Protein AF-A0A137R0Y5-F1 (afdb_monomer_lite)

Foldseek 3Di:
DDPVVVVVVVVVLVVLVVVLVVVVVVQDDQDADDDDDLVNLVSLVSLLVSLVSLLVSLVVPLLPDVVSLQSNLVSLLVNLVSNNDPLVVNPDHDCVNLVSLVSSLVSLVVVLVSVVPDPDDPPDDDPVSSVVSNVSSVVSNVVVVVVPPVVPD

Secondary structure (DSSP, 8-state):
--HHHHHHHHHHHHHHHHHHHHHHHHSPPPP-SS---HHHHHHHHHHHHHHHHHHHHHTTTTTT-HHHHHHHHHHHHHHHHGGG--GGGG-S--THHHHHHHHHHHHHHHHHHHHHHSPPPTTPPPHHHHHHHHHHHHHHHHHHHTT-TTT--

Structure (mmCIF, N/CA/C/O backbone):
data_AF-A0A137R0Y5-F1
#
_entry.id   AF-A0A137R0Y5-F1
#
loop_
_atom_site.group_PDB
_atom_site.id
_atom_site.type_symbol
_atom_site.label_atom_id
_atom_site.label_alt_id
_atom_site.label_comp_id
_atom_site.label_asym_id
_atom_site.label_entity_id
_atom_site.label_seq_id
_atom_site.pdbx_PDB_ins_code
_atom_site.Cartn_x
_atom_site.Cartn_y
_atom_site.Cartn_z
_atom_site.occupancy
_atom_site.B_iso_or_equiv
_atom_site.auth_seq_id
_atom_site.auth_comp_id
_atom_site.auth_asym_id
_atom_site.auth_atom_id
_atom_site.pdbx_PDB_model_num
ATOM 1 N N . MET A 1 1 ? -19.358 -9.497 20.217 1.00 65.00 1 MET A N 1
ATOM 2 C CA . MET A 1 1 ? -18.045 -10.150 20.349 1.00 65.00 1 MET A CA 1
ATOM 3 C C . MET A 1 1 ? -17.769 -10.313 21.831 1.00 65.00 1 MET A C 1
ATOM 5 O O . MET A 1 1 ? -17.837 -9.326 22.558 1.00 65.00 1 MET A O 1
ATOM 9 N N . GLY A 1 2 ? -17.611 -11.547 22.300 1.00 86.69 2 GLY A N 1
ATOM 10 C CA . GLY A 1 2 ? -17.312 -11.819 23.706 1.00 86.69 2 GLY A CA 1
ATOM 11 C C . GLY A 1 2 ? -15.880 -11.393 24.068 1.00 86.69 2 GLY A C 1
ATOM 12 O O . GLY A 1 2 ? -15.031 -11.327 23.181 1.00 86.69 2 GLY A O 1
ATOM 13 N N . PRO A 1 3 ? -15.558 -11.158 25.355 1.00 85.38 3 PRO A N 1
ATOM 14 C CA . PRO A 1 3 ? -14.226 -10.705 25.779 1.00 85.38 3 PRO A CA 1
ATOM 15 C C . PRO A 1 3 ? -13.076 -11.588 25.265 1.00 85.38 3 PRO A C 1
ATOM 17 O O . PRO A 1 3 ? -12.051 -11.081 24.819 1.00 85.38 3 PRO A O 1
ATOM 20 N N . ARG A 1 4 ? -13.284 -12.913 25.249 1.00 88.44 4 ARG A N 1
ATOM 21 C CA . ARG A 1 4 ? -12.313 -13.898 24.744 1.00 88.44 4 ARG A CA 1
ATOM 22 C C . ARG A 1 4 ? -12.088 -13.809 23.233 1.00 88.44 4 ARG A C 1
ATOM 24 O O . ARG A 1 4 ? -10.972 -14.000 22.768 1.00 88.44 4 ARG A O 1
ATOM 31 N N . GLU A 1 5 ? -13.138 -13.524 22.466 1.00 91.12 5 GLU A N 1
ATOM 32 C CA . GLU A 1 5 ? -13.040 -13.381 21.009 1.00 91.12 5 GLU A CA 1
ATOM 33 C C . GLU A 1 5 ? -12.246 -12.121 20.653 1.00 91.12 5 GLU A C 1
ATOM 35 O O . GLU A 1 5 ? -11.392 -12.159 19.770 1.00 91.12 5 GLU A O 1
ATOM 40 N N . THR A 1 6 ? -12.478 -11.024 21.380 1.00 89.62 6 THR A N 1
ATOM 41 C CA . THR A 1 6 ? -11.736 -9.767 21.218 1.00 89.62 6 THR A CA 1
ATOM 42 C C . THR A 1 6 ? -10.247 -9.944 21.526 1.00 89.62 6 THR A C 1
ATOM 44 O O . THR A 1 6 ? -9.398 -9.440 20.790 1.00 89.62 6 THR A O 1
ATOM 47 N N . GLU A 1 7 ? -9.910 -10.678 22.587 1.00 92.62 7 GLU A N 1
ATOM 48 C CA . GLU A 1 7 ? -8.521 -10.975 22.957 1.00 92.62 7 GLU A CA 1
ATOM 49 C C . GLU A 1 7 ? -7.820 -11.855 21.909 1.00 92.62 7 GLU A C 1
ATOM 51 O O . GLU A 1 7 ? -6.703 -11.547 21.480 1.00 92.62 7 GLU A O 1
ATOM 56 N N . ALA A 1 8 ? -8.495 -12.907 21.435 1.00 93.50 8 ALA A N 1
ATOM 57 C CA . ALA A 1 8 ? -7.983 -13.775 20.379 1.00 93.50 8 ALA A CA 1
ATOM 58 C C . ALA A 1 8 ? -7.751 -13.002 19.071 1.00 93.50 8 ALA A C 1
ATOM 60 O O . ALA A 1 8 ? -6.683 -13.115 18.463 1.00 93.50 8 ALA A O 1
ATOM 61 N N . PHE A 1 9 ? -8.712 -12.159 18.676 1.00 92.94 9 PHE A N 1
ATOM 62 C CA . PHE A 1 9 ? -8.577 -11.280 17.518 1.00 92.94 9 PHE A CA 1
ATOM 63 C C . PHE A 1 9 ? -7.384 -10.332 17.668 1.00 92.94 9 PHE A C 1
ATOM 65 O O . PHE A 1 9 ? -6.540 -10.260 16.780 1.00 92.94 9 PHE A O 1
ATOM 72 N N . THR A 1 10 ? -7.273 -9.648 18.809 1.00 93.12 10 THR A N 1
ATOM 73 C CA . THR A 1 10 ? -6.191 -8.685 19.072 1.00 93.12 10 THR A CA 1
ATOM 74 C C . THR A 1 10 ? -4.820 -9.355 19.009 1.00 93.12 10 THR A C 1
ATOM 76 O O . THR A 1 10 ? -3.875 -8.801 18.446 1.00 93.12 10 THR A O 1
ATOM 79 N N . THR A 1 11 ? -4.709 -10.565 19.555 1.00 96.19 11 THR A N 1
ATOM 80 C CA . THR A 1 11 ? -3.470 -11.350 19.534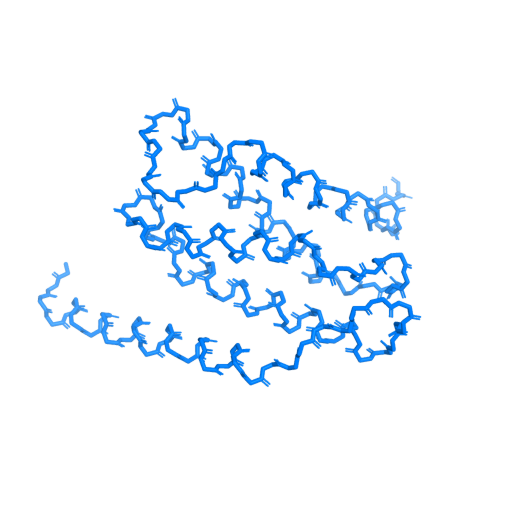 1.00 96.19 11 THR A CA 1
ATOM 81 C C . THR A 1 11 ? -3.092 -11.743 18.107 1.00 96.19 11 THR A C 1
ATOM 83 O O . THR A 1 11 ? -1.951 -11.538 17.692 1.00 96.19 11 THR A O 1
ATOM 86 N N . SER A 1 12 ? -4.057 -12.242 17.327 1.00 96.19 12 SER A N 1
ATOM 87 C CA . SER A 1 12 ? -3.849 -12.591 15.919 1.00 96.19 12 SER A CA 1
ATOM 88 C C . SER A 1 12 ? -3.465 -11.369 15.080 1.00 96.19 12 SER A C 1
ATOM 90 O O . SER A 1 12 ? -2.477 -11.416 14.350 1.00 96.19 12 SER A O 1
ATOM 92 N N . PHE A 1 13 ? -4.174 -10.252 15.253 1.00 96.00 13 PHE A N 1
ATOM 93 C CA . PHE A 1 13 ? -3.897 -8.993 14.569 1.00 96.00 13 PHE A CA 1
ATOM 94 C C . PHE A 1 13 ? -2.459 -8.525 14.813 1.00 96.00 13 PHE A C 1
ATOM 96 O O . PHE A 1 13 ? -1.718 -8.291 13.862 1.00 96.00 13 PHE A O 1
ATOM 103 N N . ARG A 1 14 ? -2.030 -8.460 16.082 1.00 96.38 14 ARG A N 1
ATOM 104 C CA . ARG A 1 14 ? -0.662 -8.052 16.447 1.00 96.38 14 ARG A CA 1
ATOM 105 C C . ARG A 1 14 ? 0.397 -9.002 15.901 1.00 96.38 14 ARG A C 1
ATOM 107 O O . ARG A 1 14 ? 1.471 -8.552 15.507 1.00 96.38 14 ARG A O 1
ATOM 114 N N . SER A 1 15 ? 0.109 -10.303 15.881 1.00 97.75 15 SER A N 1
ATOM 115 C CA . SER A 1 15 ? 1.022 -11.300 15.323 1.00 97.75 15 SER A CA 1
ATOM 116 C C . SER A 1 15 ? 1.222 -11.103 13.818 1.00 97.75 15 SER A C 1
ATOM 118 O O . SER A 1 15 ? 2.365 -11.119 13.364 1.00 97.75 15 SER A O 1
ATOM 120 N N . ILE A 1 16 ? 0.146 -10.858 13.062 1.00 97.62 16 ILE A N 1
ATOM 121 C CA . ILE A 1 16 ? 0.220 -10.599 11.616 1.00 97.62 16 ILE A CA 1
ATOM 122 C C . ILE A 1 16 ? 0.909 -9.258 11.342 1.00 97.62 16 ILE A C 1
ATOM 124 O O . ILE A 1 16 ? 1.786 -9.203 10.485 1.00 97.62 16 ILE A O 1
ATOM 128 N N . ASP A 1 17 ? 0.572 -8.204 12.089 1.00 97.44 17 ASP A N 1
ATOM 129 C CA . ASP A 1 17 ? 1.208 -6.886 11.956 1.00 97.44 17 ASP A CA 1
ATOM 130 C C . ASP A 1 17 ? 2.727 -6.986 12.169 1.00 97.44 17 ASP A C 1
ATOM 132 O O . ASP A 1 17 ? 3.518 -6.570 11.324 1.00 97.44 17 ASP A O 1
ATOM 136 N N . SER A 1 18 ? 3.147 -7.664 13.243 1.00 97.56 18 SER A N 1
ATOM 137 C CA . SER A 1 18 ? 4.568 -7.893 13.534 1.00 97.56 18 SER A CA 1
ATOM 138 C C . SER A 1 18 ? 5.259 -8.714 12.444 1.00 97.56 18 SER A C 1
ATOM 140 O O . SER A 1 18 ? 6.409 -8.447 12.104 1.00 97.56 18 SER A O 1
ATOM 142 N N . LEU A 1 19 ? 4.577 -9.718 11.884 1.00 97.94 19 LEU A N 1
ATOM 143 C CA . LEU A 1 19 ? 5.119 -10.526 10.793 1.00 97.94 19 LEU A CA 1
ATOM 144 C C . LEU A 1 19 ? 5.335 -9.689 9.528 1.00 97.94 19 LEU A C 1
ATOM 146 O O . LEU A 1 19 ? 6.377 -9.831 8.891 1.00 97.94 19 LEU A O 1
ATOM 150 N N . ILE A 1 20 ? 4.385 -8.816 9.179 1.00 98.00 20 ILE A N 1
ATOM 151 C CA . ILE A 1 20 ? 4.501 -7.917 8.025 1.00 98.00 20 ILE A CA 1
ATOM 152 C C . ILE A 1 20 ? 5.683 -6.965 8.211 1.00 98.00 20 ILE A C 1
ATOM 154 O O . ILE A 1 20 ? 6.492 -6.827 7.297 1.00 98.00 20 ILE A O 1
ATOM 158 N N . GLU A 1 21 ? 5.828 -6.355 9.388 1.00 96.88 21 GLU A N 1
ATOM 159 C CA . GLU A 1 21 ? 6.933 -5.428 9.662 1.00 96.88 21 GLU A CA 1
ATOM 160 C C . GLU A 1 21 ? 8.295 -6.134 9.693 1.00 96.88 21 GLU A C 1
ATOM 162 O O . GLU A 1 21 ? 9.267 -5.652 9.111 1.00 96.88 21 GLU A O 1
ATOM 167 N N . ASN A 1 22 ? 8.373 -7.327 10.284 1.00 97.31 22 ASN A N 1
ATOM 168 C CA . ASN A 1 22 ? 9.592 -8.134 10.242 1.00 97.31 22 ASN A CA 1
ATOM 169 C C . ASN A 1 22 ? 9.954 -8.527 8.809 1.00 97.31 22 ASN A C 1
ATOM 171 O O . ASN A 1 22 ? 11.111 -8.398 8.414 1.00 97.31 22 ASN A O 1
ATOM 175 N N . PHE A 1 23 ? 8.968 -8.957 8.015 1.00 97.25 23 PHE A N 1
ATOM 176 C CA . PHE A 1 23 ? 9.186 -9.272 6.610 1.00 97.25 23 PHE A CA 1
ATOM 177 C C . PHE A 1 23 ? 9.674 -8.042 5.846 1.00 97.25 23 PHE A C 1
ATOM 179 O O . PHE A 1 23 ? 10.684 -8.135 5.157 1.00 97.25 23 PHE A O 1
ATOM 186 N N . ARG A 1 24 ? 9.030 -6.883 6.036 1.00 95.56 24 ARG A N 1
ATOM 187 C CA . ARG A 1 24 ? 9.414 -5.598 5.435 1.00 95.56 24 ARG A CA 1
ATOM 188 C C . ARG A 1 24 ? 10.881 -5.259 5.695 1.00 95.56 24 ARG A C 1
ATOM 190 O O . ARG A 1 24 ? 11.585 -4.881 4.764 1.00 95.56 24 ARG A O 1
ATOM 197 N N . ASN A 1 25 ? 11.349 -5.457 6.926 1.00 94.94 25 ASN A N 1
ATOM 198 C CA . ASN A 1 25 ? 12.737 -5.203 7.321 1.00 94.94 25 ASN A CA 1
ATOM 199 C C . ASN A 1 25 ? 13.749 -6.176 6.691 1.00 94.94 25 ASN A C 1
ATOM 201 O O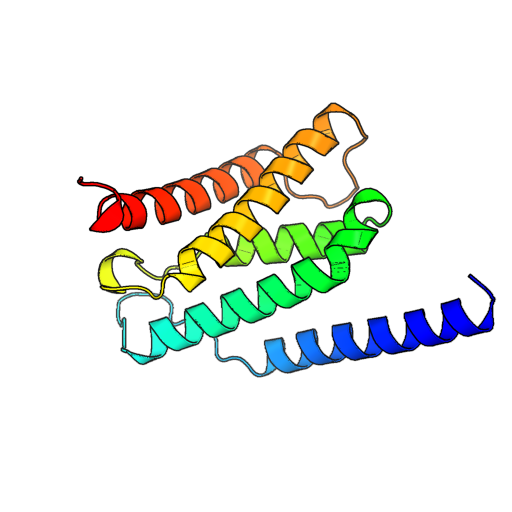 . ASN A 1 25 ? 14.936 -5.864 6.623 1.00 94.94 25 ASN A O 1
ATOM 205 N N . CYS A 1 26 ? 13.303 -7.339 6.213 1.00 95.81 26 CYS A N 1
ATOM 206 C CA . CYS A 1 26 ? 14.142 -8.291 5.487 1.00 95.81 26 CYS A CA 1
ATOM 207 C C . CYS A 1 26 ? 14.210 -8.018 3.975 1.00 95.81 26 CYS A C 1
ATOM 209 O O . CYS A 1 26 ? 15.035 -8.629 3.293 1.00 95.81 26 CYS A O 1
ATOM 211 N N . ILE A 1 27 ? 13.357 -7.141 3.426 1.00 92.75 27 ILE A N 1
ATOM 212 C CA . ILE A 1 27 ? 13.331 -6.862 1.985 1.00 92.75 27 ILE A CA 1
ATOM 213 C C . ILE A 1 27 ? 14.480 -5.902 1.631 1.00 92.75 27 ILE A C 1
ATOM 215 O O . ILE A 1 27 ? 14.584 -4.825 2.221 1.00 92.75 27 ILE A O 1
ATOM 219 N N . PRO A 1 28 ? 15.319 -6.227 0.629 1.00 91.00 28 PRO A N 1
ATOM 220 C CA . PRO A 1 28 ? 16.337 -5.306 0.135 1.00 91.00 28 PRO A CA 1
ATOM 221 C C . PRO A 1 28 ? 15.747 -3.973 -0.344 1.00 91.00 28 PRO A C 1
ATOM 223 O O . PRO A 1 28 ? 14.655 -3.919 -0.920 1.00 91.00 28 PRO A O 1
ATOM 226 N N . GLN A 1 29 ? 16.497 -2.887 -0.161 1.00 86.94 29 GLN A N 1
ATOM 227 C CA . GLN A 1 29 ? 16.107 -1.582 -0.691 1.00 86.94 29 GLN A CA 1
ATOM 228 C C . GLN A 1 29 ? 16.064 -1.599 -2.222 1.00 86.94 29 GLN A C 1
ATOM 230 O O . GLN A 1 29 ? 16.859 -2.278 -2.878 1.00 86.94 29 GLN A O 1
ATOM 235 N N . LEU A 1 30 ? 15.130 -0.837 -2.795 1.00 84.56 30 LEU A N 1
ATOM 236 C CA . LEU A 1 30 ? 15.052 -0.673 -4.242 1.00 84.56 30 LEU A CA 1
ATOM 237 C C . LEU A 1 30 ? 16.283 0.100 -4.747 1.00 84.56 30 LEU A C 1
ATOM 239 O O . LEU A 1 30 ? 16.663 1.100 -4.131 1.00 84.56 30 LEU A O 1
ATOM 243 N N . PRO A 1 31 ? 16.908 -0.337 -5.855 1.00 77.94 31 PRO A N 1
ATOM 244 C CA . PRO A 1 31 ? 18.044 0.368 -6.427 1.00 77.94 31 PRO A CA 1
ATOM 245 C C . PRO A 1 31 ? 17.607 1.759 -6.892 1.00 77.94 31 PRO A C 1
ATOM 247 O O . PRO A 1 31 ? 16.709 1.900 -7.723 1.00 77.94 31 PRO A O 1
ATOM 250 N N . GLN A 1 32 ? 18.256 2.790 -6.357 1.00 66.00 32 GLN A N 1
ATOM 251 C CA . GLN A 1 32 ? 18.031 4.162 -6.786 1.00 66.00 32 GLN A CA 1
ATOM 252 C C . GLN A 1 32 ? 18.843 4.400 -8.063 1.00 66.00 32 GLN A C 1
ATOM 254 O O . GLN A 1 32 ? 20.067 4.464 -8.016 1.00 66.00 32 GLN A O 1
ATOM 259 N N . THR A 1 33 ? 18.150 4.552 -9.194 1.00 61.94 33 THR A N 1
ATOM 260 C CA . THR A 1 33 ? 18.659 4.995 -10.510 1.00 61.94 33 THR A CA 1
ATOM 261 C C . THR A 1 33 ? 19.417 3.982 -11.398 1.00 61.94 33 THR A C 1
ATOM 263 O O . THR A 1 33 ? 20.299 3.235 -10.981 1.00 61.94 33 THR A O 1
ATOM 266 N N . GLY A 1 34 ? 19.068 3.997 -12.693 1.00 56.56 34 GLY A N 1
ATOM 267 C CA . GLY A 1 34 ? 19.927 3.613 -13.828 1.00 56.56 34 GLY A CA 1
ATOM 268 C C . GLY A 1 34 ? 20.190 2.127 -14.091 1.00 56.56 34 GLY A C 1
ATOM 269 O O . GLY A 1 34 ? 20.522 1.773 -15.219 1.00 56.56 34 GLY A O 1
ATOM 270 N N . THR A 1 35 ? 20.019 1.243 -13.110 1.00 58.25 35 THR A N 1
ATOM 271 C CA . THR A 1 35 ? 20.305 -0.196 -13.256 1.00 58.25 35 THR A CA 1
ATOM 272 C C . THR A 1 35 ? 19.046 -1.029 -13.045 1.00 58.25 35 THR A C 1
ATOM 274 O O . THR A 1 35 ? 18.846 -1.675 -12.017 1.00 58.25 35 THR A O 1
ATOM 277 N N . ASN A 1 36 ? 18.149 -1.009 -14.036 1.00 61.44 36 ASN A N 1
ATOM 278 C CA . ASN A 1 36 ? 16.969 -1.865 -13.992 1.00 61.44 36 ASN A CA 1
ATOM 279 C C . ASN A 1 36 ? 17.363 -3.300 -14.372 1.00 61.44 36 ASN A C 1
ATOM 281 O O . ASN A 1 36 ? 17.500 -3.643 -15.544 1.00 61.44 36 ASN A O 1
ATOM 285 N N . THR A 1 37 ? 17.623 -4.129 -13.363 1.00 65.25 37 THR A N 1
ATOM 286 C CA . THR A 1 37 ? 17.884 -5.560 -13.554 1.00 65.25 37 THR A CA 1
ATOM 287 C C . THR A 1 37 ? 16.562 -6.327 -13.512 1.00 65.25 37 THR A C 1
ATOM 289 O O . THR A 1 37 ? 15.576 -5.848 -12.952 1.00 65.25 37 THR A O 1
ATOM 292 N N . ALA A 1 38 ? 16.522 -7.554 -14.042 1.00 65.81 38 ALA A N 1
ATOM 293 C CA . ALA A 1 38 ? 15.339 -8.419 -13.932 1.00 65.81 38 ALA A CA 1
ATOM 294 C C . ALA A 1 38 ? 14.842 -8.581 -12.474 1.00 65.81 38 ALA A C 1
ATOM 296 O O . ALA A 1 38 ? 13.646 -8.776 -12.237 1.00 65.81 38 ALA A O 1
ATOM 297 N N . ASN A 1 39 ? 15.746 -8.427 -11.500 1.00 78.06 39 ASN A N 1
ATOM 298 C CA . ASN A 1 39 ? 15.455 -8.505 -10.072 1.00 78.06 39 ASN A CA 1
ATOM 299 C C . ASN A 1 39 ? 14.684 -7.287 -9.546 1.00 78.06 39 ASN A C 1
ATOM 301 O O . ASN A 1 39 ? 13.876 -7.445 -8.635 1.00 78.06 39 ASN A O 1
ATOM 305 N N . THR A 1 40 ? 14.860 -6.096 -10.129 1.00 84.19 40 THR A N 1
ATOM 306 C CA . THR A 1 40 ? 14.184 -4.866 -9.679 1.00 84.19 40 THR A CA 1
ATOM 307 C C . THR A 1 40 ? 12.668 -4.980 -9.805 1.00 84.19 40 THR A C 1
ATOM 309 O O . THR A 1 40 ? 11.942 -4.555 -8.910 1.00 84.19 40 THR A O 1
ATOM 312 N N . ARG A 1 41 ? 12.170 -5.622 -10.871 1.00 84.44 41 ARG A N 1
ATOM 313 C CA . ARG A 1 41 ? 10.735 -5.891 -11.039 1.00 84.44 41 ARG A CA 1
ATOM 314 C C . ARG A 1 41 ? 10.212 -6.782 -9.911 1.00 84.44 41 ARG A C 1
ATOM 316 O O . ARG A 1 41 ? 9.264 -6.413 -9.229 1.00 84.44 41 ARG A O 1
ATOM 323 N N . GLY A 1 42 ? 10.853 -7.929 -9.681 1.00 86.69 42 GLY A N 1
ATOM 324 C CA . GLY A 1 42 ? 10.465 -8.840 -8.598 1.00 86.69 42 GLY A CA 1
ATOM 325 C C . GLY A 1 42 ? 10.501 -8.157 -7.229 1.00 86.69 42 GLY A 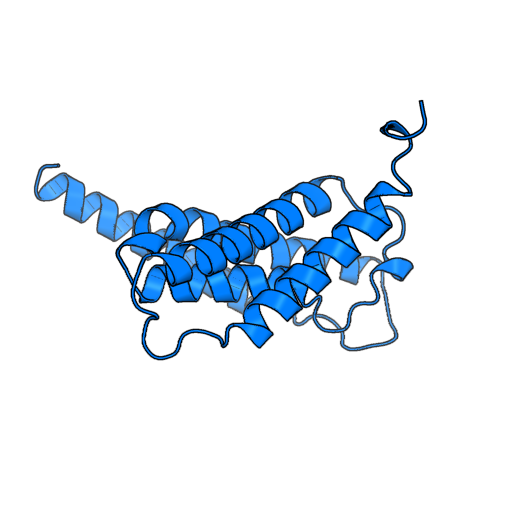C 1
ATOM 326 O O . GLY A 1 42 ? 9.559 -8.279 -6.453 1.00 86.69 42 GLY A O 1
ATOM 327 N N . LEU A 1 43 ? 11.538 -7.360 -6.977 1.00 90.31 43 LEU A N 1
ATOM 328 C CA . LEU A 1 43 ? 11.694 -6.614 -5.735 1.00 90.31 43 LEU A CA 1
ATOM 329 C C . LEU A 1 43 ? 10.599 -5.554 -5.552 1.00 90.31 43 LEU A C 1
ATOM 331 O O . LEU A 1 43 ? 9.990 -5.488 -4.488 1.00 90.31 43 LEU A O 1
ATOM 335 N N . LEU A 1 44 ? 10.282 -4.779 -6.594 1.00 90.31 44 LEU A N 1
ATOM 336 C CA . LEU A 1 44 ? 9.186 -3.806 -6.568 1.00 90.31 44 LEU A CA 1
ATOM 337 C C . LEU A 1 44 ? 7.838 -4.487 -6.305 1.00 90.31 44 LEU A C 1
ATOM 339 O O . LEU A 1 44 ? 7.017 -3.965 -5.552 1.00 90.31 44 LEU A O 1
ATOM 343 N N . LEU A 1 45 ? 7.610 -5.665 -6.896 1.00 90.94 45 LEU A N 1
ATOM 344 C CA . LEU A 1 45 ? 6.404 -6.446 -6.632 1.00 90.94 45 LEU A CA 1
ATOM 345 C C . LEU A 1 45 ? 6.327 -6.870 -5.160 1.00 90.94 45 LEU A C 1
ATOM 347 O O . LEU A 1 45 ? 5.274 -6.721 -4.550 1.00 90.94 45 LEU A O 1
ATOM 351 N N . ILE A 1 46 ? 7.428 -7.355 -4.582 1.00 93.69 46 ILE A N 1
ATOM 352 C CA . ILE A 1 46 ? 7.494 -7.763 -3.170 1.00 93.69 46 ILE A CA 1
ATOM 353 C C . ILE A 1 46 ? 7.210 -6.573 -2.239 1.00 93.69 46 ILE A C 1
ATOM 355 O O . ILE A 1 46 ? 6.402 -6.704 -1.317 1.00 93.69 46 ILE A O 1
ATOM 359 N N . HIS A 1 47 ? 7.794 -5.400 -2.508 1.00 94.31 47 HIS A N 1
ATOM 360 C CA . HIS A 1 47 ? 7.488 -4.165 -1.770 1.00 94.31 47 HIS A CA 1
ATOM 361 C C . HIS A 1 47 ? 5.998 -3.812 -1.853 1.00 94.31 47 HIS A C 1
ATOM 363 O O . HIS A 1 47 ? 5.353 -3.590 -0.827 1.00 94.31 47 HIS A O 1
ATOM 369 N N . ASN A 1 48 ? 5.414 -3.843 -3.054 1.00 94.81 48 ASN A N 1
ATOM 370 C CA . ASN A 1 48 ? 3.997 -3.532 -3.239 1.00 94.81 48 ASN A CA 1
ATOM 371 C C . ASN A 1 48 ? 3.067 -4.553 -2.570 1.00 94.81 48 ASN A C 1
ATOM 373 O O . ASN A 1 48 ? 2.054 -4.159 -2.000 1.00 94.81 48 ASN A O 1
ATOM 377 N N . LEU A 1 49 ? 3.398 -5.846 -2.601 1.00 96.25 49 LEU A N 1
ATOM 378 C CA . LEU A 1 49 ? 2.631 -6.888 -1.909 1.00 96.25 49 LEU A CA 1
ATOM 379 C C . LEU A 1 49 ? 2.690 -6.716 -0.388 1.00 96.25 49 LEU A C 1
ATOM 381 O O . LEU A 1 49 ? 1.678 -6.884 0.289 1.00 96.25 49 LEU A O 1
ATOM 385 N N . THR A 1 50 ? 3.848 -6.326 0.141 1.00 97.56 50 THR A N 1
ATOM 386 C CA . THR A 1 50 ? 4.028 -6.051 1.574 1.00 97.56 50 THR A CA 1
ATOM 387 C C . THR A 1 50 ? 3.195 -4.846 2.008 1.00 97.56 50 THR A C 1
ATOM 389 O O . THR A 1 50 ? 2.458 -4.922 2.987 1.00 97.56 50 THR A O 1
ATOM 392 N N . ASN A 1 51 ? 3.222 -3.759 1.230 1.00 97.69 51 ASN A N 1
ATOM 393 C CA . ASN A 1 51 ? 2.352 -2.602 1.448 1.00 97.69 51 ASN A CA 1
ATOM 394 C C . ASN A 1 51 ? 0.863 -2.961 1.338 1.00 97.69 51 ASN A C 1
ATOM 396 O O . ASN A 1 51 ? 0.063 -2.543 2.175 1.00 97.69 51 ASN A O 1
ATOM 400 N N . ALA A 1 52 ? 0.483 -3.787 0.363 1.00 97.81 52 ALA A N 1
ATOM 401 C CA . ALA A 1 52 ? -0.890 -4.257 0.224 1.00 97.81 52 ALA A CA 1
ATOM 402 C C . ALA A 1 52 ? -1.341 -5.095 1.430 1.00 97.81 52 ALA A C 1
ATOM 404 O O . ALA A 1 52 ? -2.483 -4.952 1.864 1.00 97.81 52 ALA A O 1
ATOM 405 N N . ALA A 1 53 ? -0.463 -5.922 2.006 1.00 98.06 53 ALA A N 1
ATOM 406 C CA . ALA A 1 53 ? -0.755 -6.662 3.232 1.00 98.06 53 ALA A CA 1
ATOM 407 C C . ALA A 1 53 ? -1.014 -5.713 4.416 1.00 98.06 53 ALA A C 1
ATOM 409 O O . ALA A 1 53 ? -2.017 -5.885 5.111 1.00 98.06 53 ALA A O 1
ATOM 410 N N . THR A 1 54 ? -0.189 -4.670 4.589 1.00 98.31 54 THR A N 1
ATOM 411 C CA . THR A 1 54 ? -0.421 -3.612 5.590 1.00 98.31 54 THR A CA 1
ATOM 412 C C . THR A 1 54 ? -1.789 -2.950 5.390 1.00 98.31 54 THR A C 1
ATOM 414 O O . THR A 1 54 ? -2.567 -2.859 6.339 1.00 98.31 54 THR A O 1
ATOM 417 N N . ILE A 1 55 ? -2.125 -2.546 4.156 1.00 98.31 55 ILE A N 1
ATOM 418 C CA . ILE A 1 55 ? -3.429 -1.941 3.833 1.00 98.31 55 ILE A CA 1
ATOM 419 C C . ILE A 1 55 ? -4.566 -2.903 4.179 1.00 98.3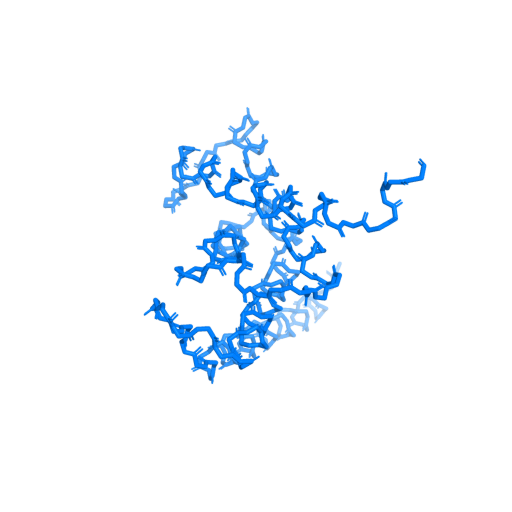1 55 ILE A C 1
ATOM 421 O O . ILE A 1 55 ? -5.527 -2.518 4.839 1.00 98.31 55 ILE A O 1
ATOM 425 N N . LYS A 1 56 ? -4.480 -4.168 3.756 1.00 97.69 56 LYS A N 1
ATOM 426 C CA . LYS A 1 56 ? -5.545 -5.148 3.998 1.00 97.69 56 LYS A CA 1
ATOM 427 C C . LYS A 1 56 ? -5.764 -5.399 5.486 1.00 97.69 56 LYS A C 1
ATOM 429 O O . LYS A 1 56 ? -6.919 -5.448 5.898 1.00 97.69 56 LYS A O 1
ATOM 434 N N . LEU A 1 57 ? -4.698 -5.477 6.282 1.00 97.75 57 LEU A N 1
ATOM 435 C CA . LEU A 1 57 ? -4.797 -5.654 7.730 1.00 97.75 57 LEU A CA 1
ATOM 436 C C . LEU A 1 57 ? -5.454 -4.444 8.419 1.00 97.75 57 LEU A C 1
ATOM 438 O O . LEU A 1 57 ? -6.347 -4.619 9.245 1.00 97.75 57 LEU A O 1
ATOM 442 N N . HIS A 1 58 ? -5.049 -3.223 8.060 1.00 97.38 58 HIS A N 1
ATOM 443 C CA . HIS A 1 58 ? -5.476 -1.998 8.747 1.00 97.38 58 HIS A CA 1
ATOM 444 C C . HIS A 1 58 ? -6.746 -1.341 8.176 1.00 97.38 58 HIS A C 1
ATOM 446 O O . HIS A 1 58 ? -7.378 -0.545 8.869 1.00 97.38 58 HIS A O 1
ATOM 452 N N . SER A 1 59 ? -7.166 -1.682 6.953 1.00 95.06 59 SER A N 1
ATOM 453 C CA . SER A 1 59 ? -8.298 -1.041 6.252 1.00 95.06 59 SER A CA 1
ATOM 454 C C . SER A 1 59 ? -9.623 -1.073 7.016 1.00 95.06 59 SER A C 1
ATOM 456 O O . SER A 1 59 ? -10.385 -0.115 6.970 1.00 95.06 59 SER A O 1
ATOM 458 N N . SER A 1 60 ? -9.895 -2.140 7.771 1.00 93.69 60 SER A N 1
ATOM 459 C CA . SER A 1 60 ? -11.135 -2.236 8.559 1.00 93.69 60 SER A CA 1
ATOM 460 C C . SER A 1 60 ? -11.163 -1.261 9.743 1.00 93.69 60 SER A C 1
ATOM 462 O O . SER A 1 60 ? -12.230 -0.956 10.268 1.00 93.69 60 SER A O 1
ATOM 464 N N . PHE A 1 61 ? -9.997 -0.762 10.159 1.00 93.62 61 PHE A N 1
ATOM 465 C CA . PHE A 1 61 ? -9.829 0.126 11.308 1.00 93.62 61 PHE A CA 1
ATOM 466 C C . PHE A 1 61 ? -9.496 1.562 10.900 1.00 93.62 61 PHE A C 1
ATOM 468 O O . PHE A 1 61 ? -9.606 2.467 11.721 1.00 93.62 61 PHE A O 1
ATOM 475 N N . SER A 1 62 ? -9.145 1.811 9.636 1.00 92.19 62 SER A N 1
ATOM 476 C CA . SER A 1 62 ? -8.623 3.103 9.172 1.00 92.19 62 SER A CA 1
ATOM 477 C C . SER A 1 62 ? -9.616 4.265 9.229 1.00 92.19 62 SER A C 1
ATOM 479 O O . SER A 1 62 ? -9.208 5.407 9.062 1.00 92.19 62 SER A O 1
ATOM 481 N N . TYR A 1 63 ? -10.910 4.022 9.439 1.00 90.31 63 TYR A N 1
ATOM 482 C CA . TYR A 1 63 ? -11.878 5.104 9.653 1.00 90.31 63 TYR A CA 1
ATOM 483 C C . TYR A 1 63 ? -11.993 5.513 11.131 1.00 90.31 63 TYR A C 1
ATOM 485 O O . TYR A 1 63 ? -12.346 6.649 11.435 1.00 90.31 63 TYR A O 1
ATOM 493 N N . ALA A 1 64 ? -11.695 4.592 12.051 1.00 90.94 64 ALA A N 1
ATOM 494 C CA . ALA A 1 64 ? -11.890 4.777 13.489 1.00 90.94 64 ALA A CA 1
ATOM 495 C C . ALA A 1 64 ? -10.576 4.941 14.272 1.00 90.94 64 ALA A C 1
ATOM 497 O O . ALA A 1 64 ? -10.600 5.485 15.373 1.00 90.94 64 ALA A O 1
ATOM 498 N N . ASP A 1 65 ? -9.449 4.480 13.725 1.00 92.38 65 ASP A N 1
ATOM 499 C CA . ASP A 1 65 ? -8.141 4.499 14.380 1.00 92.38 65 ASP A CA 1
ATOM 500 C C . ASP A 1 65 ? -7.101 5.311 13.573 1.00 92.38 65 ASP A C 1
ATOM 502 O O . ASP A 1 65 ? -6.750 4.900 12.455 1.00 92.38 65 ASP A O 1
ATOM 506 N N . PRO A 1 66 ? -6.562 6.416 14.139 1.00 92.25 66 PRO A N 1
ATOM 507 C CA . PRO A 1 66 ? -5.516 7.233 13.521 1.00 92.25 66 PRO A CA 1
ATOM 508 C C . PRO A 1 66 ? -4.284 6.468 13.082 1.00 92.25 66 PRO A C 1
ATOM 510 O O . PRO A 1 66 ? -3.776 6.699 11.982 1.00 92.25 66 PRO A O 1
ATOM 513 N N . VAL A 1 67 ? -3.845 5.507 13.886 1.00 93.88 67 VAL A N 1
ATOM 514 C CA . VAL A 1 67 ? -2.630 4.749 13.593 1.00 93.88 67 VAL A CA 1
ATOM 515 C C . VAL A 1 67 ? -2.845 3.848 12.376 1.00 93.88 67 VAL A C 1
ATOM 517 O O . VAL A 1 67 ? -2.020 3.819 11.460 1.00 93.88 67 VAL A O 1
ATOM 520 N N . SER A 1 68 ? -3.978 3.145 12.322 1.00 95.25 68 SER A N 1
ATOM 521 C CA . SER A 1 68 ? -4.325 2.273 11.197 1.00 95.25 68 SER A CA 1
ATOM 522 C C . SER A 1 68 ? -4.471 3.031 9.876 1.00 95.25 68 SER A C 1
ATOM 524 O O . SER A 1 68 ? -3.984 2.567 8.847 1.00 95.25 68 SER A O 1
ATOM 526 N N . ASN A 1 69 ? -5.082 4.215 9.879 1.00 95.06 69 ASN A N 1
ATOM 527 C CA . ASN A 1 69 ? -5.162 5.054 8.678 1.00 95.06 69 ASN A CA 1
ATOM 528 C C . ASN A 1 69 ? -3.800 5.542 8.216 1.00 95.06 69 ASN A C 1
ATOM 530 O O . ASN A 1 69 ? -3.496 5.422 7.034 1.00 95.06 69 ASN A O 1
ATOM 534 N N . GLN A 1 70 ? -2.965 6.029 9.136 1.00 95.25 70 GLN A N 1
ATOM 535 C CA . GLN A 1 70 ? -1.632 6.501 8.789 1.00 95.25 70 GLN A CA 1
ATOM 536 C C . GLN A 1 70 ? -0.806 5.377 8.156 1.00 95.25 70 GLN A C 1
ATOM 538 O O . GLN A 1 70 ? -0.138 5.603 7.147 1.00 95.25 70 GLN A O 1
ATOM 543 N N . LYS A 1 71 ? -0.907 4.148 8.681 1.00 96.50 71 LYS A N 1
ATOM 544 C CA . LYS A 1 71 ? -0.291 2.963 8.070 1.00 96.50 71 LYS A CA 1
ATOM 545 C C . LYS A 1 71 ? -0.833 2.675 6.669 1.00 96.50 71 LYS A C 1
ATOM 547 O O . LYS A 1 71 ? -0.037 2.439 5.762 1.00 96.50 71 LYS A O 1
ATOM 552 N N . CYS A 1 72 ? -2.153 2.724 6.466 1.00 97.56 72 CYS A N 1
ATOM 553 C CA . CYS A 1 72 ? -2.763 2.544 5.144 1.00 97.56 72 CYS A CA 1
ATOM 554 C C . CYS A 1 72 ? -2.292 3.607 4.142 1.00 97.56 72 CYS A C 1
ATOM 556 O O . CYS A 1 72 ? -1.866 3.256 3.043 1.00 97.56 72 CYS A O 1
ATOM 558 N N . ILE A 1 73 ? -2.329 4.888 4.523 1.00 96.56 73 ILE A N 1
ATOM 559 C CA . ILE A 1 73 ? -1.902 6.007 3.675 1.00 96.56 73 ILE A CA 1
ATOM 560 C C . ILE A 1 73 ? -0.424 5.876 3.341 1.00 96.56 73 ILE A C 1
ATOM 562 O O . ILE A 1 73 ? -0.061 5.948 2.173 1.00 96.56 73 ILE A O 1
ATOM 566 N N . LYS A 1 74 ? 0.431 5.640 4.343 1.00 96.19 74 LYS A N 1
ATOM 567 C CA . LYS A 1 74 ? 1.867 5.471 4.124 1.00 96.19 74 LYS A CA 1
ATOM 568 C C . LYS A 1 74 ? 2.147 4.322 3.157 1.00 96.19 74 LYS A C 1
ATOM 570 O O . LYS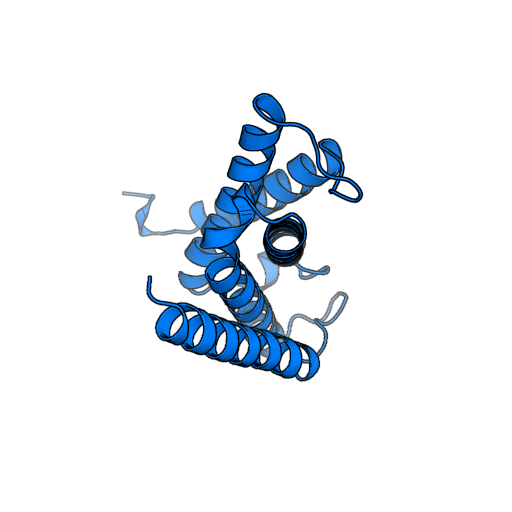 A 1 74 ? 2.894 4.506 2.202 1.00 96.19 74 LYS A O 1
ATOM 575 N N . ALA A 1 75 ? 1.521 3.167 3.372 1.00 97.00 75 ALA A N 1
ATOM 576 C CA . ALA A 1 75 ? 1.672 2.018 2.488 1.00 97.00 75 ALA A CA 1
ATOM 577 C C . ALA A 1 75 ? 1.210 2.335 1.054 1.00 97.00 75 ALA A C 1
ATOM 579 O O . ALA A 1 75 ? 1.910 1.992 0.103 1.00 97.00 75 ALA A O 1
ATOM 580 N N . ALA A 1 76 ? 0.079 3.028 0.888 1.00 97.38 76 ALA A N 1
ATOM 581 C CA . ALA A 1 76 ? -0.419 3.445 -0.421 1.00 97.38 76 ALA A CA 1
ATOM 582 C C . ALA A 1 76 ? 0.526 4.442 -1.113 1.00 97.38 76 ALA A C 1
ATOM 584 O O . ALA A 1 76 ? 0.861 4.256 -2.283 1.00 97.38 76 ALA A O 1
ATOM 585 N N . SER A 1 77 ? 1.005 5.454 -0.387 1.00 96.56 77 SER A N 1
ATOM 586 C CA . SER A 1 77 ? 1.990 6.428 -0.864 1.00 96.56 77 SER A CA 1
ATOM 587 C C . SER A 1 77 ? 3.291 5.758 -1.307 1.00 96.56 77 SER A C 1
ATOM 589 O O . SER A 1 77 ? 3.784 6.044 -2.398 1.00 96.56 77 SER A O 1
ATOM 591 N N . ASP A 1 78 ? 3.820 4.819 -0.521 1.00 94.56 78 ASP A N 1
ATOM 592 C CA . ASP A 1 78 ? 5.049 4.092 -0.855 1.00 94.56 78 ASP A CA 1
ATOM 593 C C . ASP A 1 78 ? 4.866 3.250 -2.145 1.00 94.56 78 ASP A C 1
ATOM 595 O O . ASP A 1 78 ? 5.747 3.229 -3.006 1.00 94.56 78 ASP A O 1
ATOM 599 N N . MET A 1 79 ? 3.691 2.634 -2.361 1.00 94.88 79 MET A N 1
ATOM 600 C CA . MET A 1 79 ? 3.390 1.848 -3.578 1.00 94.88 79 MET A CA 1
ATOM 601 C C . MET A 1 79 ? 3.416 2.669 -4.878 1.00 94.88 79 MET A C 1
ATOM 603 O O . MET A 1 79 ? 3.823 2.160 -5.931 1.00 94.88 79 MET A O 1
ATOM 607 N N . VAL A 1 80 ? 2.959 3.923 -4.820 1.00 94.06 80 VAL A N 1
ATOM 608 C CA . VAL A 1 80 ? 2.851 4.820 -5.988 1.00 94.06 80 VAL A CA 1
ATOM 609 C C . VAL A 1 80 ? 4.048 5.756 -6.145 1.00 94.06 80 VAL A C 1
ATOM 611 O O . VAL A 1 80 ? 4.228 6.346 -7.200 1.00 94.06 80 VAL A O 1
ATOM 614 N N . SER A 1 81 ? 4.909 5.869 -5.133 1.00 90.88 81 SER A N 1
ATOM 615 C CA . SER A 1 81 ? 6.134 6.676 -5.220 1.00 90.88 81 SER A CA 1
ATOM 616 C C . SER A 1 81 ? 7.215 6.019 -6.081 1.00 90.88 81 SER A C 1
ATOM 618 O O . SER A 1 81 ? 8.140 6.688 -6.538 1.00 90.88 81 SER A O 1
ATOM 620 N N . HIS A 1 82 ? 7.139 4.695 -6.266 1.00 80.75 82 HIS A N 1
ATOM 621 C CA . HIS A 1 82 ? 8.057 3.861 -7.060 1.00 80.75 82 HIS A CA 1
ATOM 622 C C . HIS A 1 82 ? 9.552 3.962 -6.684 1.00 80.75 82 HIS A C 1
ATOM 624 O O . HIS A 1 82 ? 10.379 3.317 -7.320 1.00 80.75 82 HIS A O 1
ATOM 630 N N . HIS A 1 83 ? 9.910 4.745 -5.661 1.00 79.56 83 HIS A N 1
ATOM 631 C CA . HIS A 1 83 ? 11.259 4.955 -5.125 1.00 79.56 83 HIS A CA 1
ATOM 632 C C . HIS A 1 83 ? 12.344 5.185 -6.196 1.00 79.56 83 HIS A C 1
ATOM 634 O O . HIS A 1 83 ? 13.456 4.672 -6.092 1.00 79.56 83 HIS A O 1
ATOM 640 N N . GLY A 1 84 ? 12.022 5.956 -7.241 1.00 74.88 84 GLY A N 1
ATOM 641 C CA . GLY A 1 84 ? 12.960 6.289 -8.322 1.00 74.88 84 GLY A CA 1
ATOM 642 C C . GLY A 1 84 ? 13.138 5.204 -9.392 1.00 74.88 84 GLY A C 1
ATOM 643 O O . GLY A 1 84 ? 14.006 5.341 -10.256 1.00 74.88 84 GLY A O 1
ATOM 644 N N . VAL A 1 85 ? 12.329 4.139 -9.370 1.00 81.75 85 VAL A N 1
ATOM 645 C CA . VAL A 1 85 ? 12.282 3.137 -10.443 1.00 81.75 85 VAL A CA 1
ATOM 646 C C . VAL A 1 85 ? 11.593 3.732 -11.674 1.00 81.75 85 VAL A C 1
ATOM 648 O O . VAL A 1 85 ? 10.432 4.134 -11.610 1.00 81.75 85 VAL A O 1
ATOM 651 N N . ASP A 1 86 ? 12.283 3.741 -12.820 1.00 81.75 86 ASP A N 1
ATOM 652 C CA . ASP A 1 86 ? 11.666 4.114 -14.098 1.00 81.75 86 ASP A CA 1
ATOM 653 C C . ASP A 1 86 ? 10.749 2.986 -14.579 1.00 81.75 86 ASP A C 1
ATOM 655 O O . ASP A 1 86 ? 11.195 1.978 -15.138 1.00 81.75 86 ASP A O 1
ATOM 659 N N . LEU A 1 87 ? 9.447 3.167 -14.378 1.00 81.19 87 LEU A N 1
ATOM 660 C CA . LEU A 1 87 ? 8.448 2.171 -14.734 1.00 81.19 87 LEU A CA 1
ATOM 661 C C . LEU A 1 87 ? 8.437 1.812 -16.230 1.00 81.19 87 LEU A C 1
ATOM 663 O O . LEU A 1 87 ? 8.088 0.683 -16.571 1.00 81.19 87 LEU A O 1
ATOM 667 N N . ARG A 1 88 ? 8.877 2.709 -17.126 1.00 78.50 88 ARG A N 1
ATOM 668 C CA . ARG A 1 88 ? 8.960 2.434 -18.576 1.00 78.50 88 ARG A CA 1
ATOM 669 C C . ARG A 1 88 ? 9.951 1.319 -18.885 1.00 78.50 88 ARG A C 1
ATOM 671 O O . ARG A 1 88 ? 9.804 0.589 -19.860 1.00 78.50 88 ARG A O 1
ATOM 678 N N . THR A 1 89 ? 10.954 1.166 -18.027 1.00 76.50 89 THR A N 1
ATOM 679 C CA . THR A 1 89 ? 12.009 0.162 -18.180 1.00 76.50 89 THR A CA 1
ATOM 680 C C . THR A 1 89 ? 11.642 -1.193 -17.561 1.00 76.50 89 THR A C 1
ATOM 682 O O . THR A 1 89 ? 12.399 -2.148 -17.705 1.00 76.50 89 THR A O 1
ATOM 685 N N . LEU A 1 90 ? 10.467 -1.320 -16.923 1.00 75.31 90 LEU A N 1
ATOM 686 C CA . LEU A 1 90 ? 9.969 -2.600 -16.394 1.00 75.31 90 LEU A CA 1
ATOM 687 C C . LEU A 1 90 ? 9.440 -3.549 -17.485 1.00 75.31 90 LEU A C 1
ATOM 689 O O . LEU A 1 90 ? 9.249 -4.737 -17.214 1.00 75.31 90 LEU A O 1
ATOM 693 N N . GLY A 1 91 ? 9.214 -3.043 -18.703 1.00 73.44 91 GLY A N 1
ATOM 694 C CA . GLY A 1 91 ? 8.684 -3.819 -19.823 1.00 73.44 91 GLY A CA 1
ATOM 695 C C . GLY A 1 91 ? 7.279 -4.360 -19.542 1.00 73.44 91 GLY A C 1
ATOM 696 O O . GLY A 1 91 ? 6.437 -3.672 -18.966 1.00 73.44 91 GLY A O 1
ATOM 697 N N . ALA A 1 92 ? 7.016 -5.607 -19.943 1.00 69.31 92 ALA A N 1
ATOM 698 C CA . ALA A 1 92 ? 5.763 -6.282 -19.615 1.00 69.31 92 ALA A CA 1
ATOM 699 C C . ALA A 1 92 ? 5.678 -6.546 -18.098 1.00 69.31 92 ALA A C 1
ATOM 701 O O . ALA A 1 92 ? 6.390 -7.394 -17.540 1.00 69.31 92 ALA A O 1
ATOM 702 N N . VAL A 1 93 ? 4.794 -5.807 -17.430 1.00 70.88 93 VAL A N 1
ATOM 703 C CA . VAL A 1 93 ? 4.473 -5.982 -16.011 1.00 70.88 93 VAL A CA 1
ATOM 704 C C . VAL A 1 93 ? 3.342 -6.991 -15.829 1.00 70.88 93 VAL A C 1
ATOM 706 O O . VAL A 1 93 ? 2.449 -7.122 -16.662 1.00 70.88 93 VAL A O 1
ATOM 709 N N . ASN A 1 94 ? 3.389 -7.726 -14.719 1.00 74.62 94 ASN A N 1
ATOM 710 C CA . ASN A 1 94 ? 2.320 -8.641 -14.328 1.00 74.62 94 ASN A CA 1
ATOM 711 C C . ASN A 1 94 ? 1.016 -7.849 -14.084 1.00 74.62 94 ASN A C 1
ATOM 713 O O . ASN A 1 94 ? 1.056 -6.773 -13.490 1.00 74.62 94 ASN A O 1
ATOM 717 N N . SER A 1 95 ? -0.142 -8.380 -14.483 1.00 80.56 95 SER A N 1
ATOM 718 C CA . SER A 1 95 ? -1.449 -7.741 -14.250 1.00 80.56 95 SER A CA 1
ATOM 719 C C . SER A 1 95 ? -1.721 -7.434 -12.770 1.00 80.56 95 SER A C 1
ATOM 721 O O . SER A 1 95 ? -2.457 -6.499 -12.457 1.00 80.56 95 SER A O 1
ATOM 723 N N . VAL A 1 96 ? -1.060 -8.150 -11.855 1.00 87.25 96 VAL A N 1
ATOM 724 C CA . VAL A 1 96 ? -1.075 -7.885 -10.410 1.00 87.25 96 VAL A CA 1
ATOM 725 C C . VAL A 1 96 ? -0.671 -6.443 -10.065 1.00 87.25 96 VAL A C 1
ATOM 727 O O . VAL A 1 96 ? -1.234 -5.883 -9.128 1.00 87.25 96 VAL A O 1
ATOM 730 N N . TYR A 1 97 ? 0.225 -5.792 -10.821 1.00 87.56 97 TYR A N 1
ATOM 731 C CA . TYR A 1 97 ? 0.578 -4.383 -10.570 1.00 87.56 97 TYR A CA 1
ATOM 732 C C . TYR A 1 97 ? -0.622 -3.445 -10.704 1.00 87.56 97 TYR A C 1
ATOM 734 O O . TYR A 1 97 ? -0.767 -2.530 -9.898 1.00 87.56 97 TYR A O 1
ATOM 742 N N . GLY A 1 98 ? -1.510 -3.706 -11.668 1.00 88.31 98 GLY A N 1
ATOM 743 C CA . GLY A 1 98 ? -2.732 -2.926 -11.842 1.00 88.31 98 GLY A CA 1
ATOM 744 C C . GLY A 1 98 ? -3.631 -3.008 -10.610 1.00 88.31 98 GLY A C 1
ATOM 745 O O . GLY A 1 98 ? -4.081 -1.981 -10.112 1.00 88.31 98 GLY A O 1
ATOM 746 N N . ALA A 1 99 ? -3.822 -4.210 -10.058 1.00 91.88 99 ALA A N 1
ATOM 747 C CA . ALA A 1 99 ? -4.598 -4.402 -8.832 1.00 91.88 99 ALA A CA 1
ATOM 748 C C . ALA A 1 99 ? -3.949 -3.723 -7.612 1.00 91.88 99 ALA A C 1
ATOM 750 O O . ALA A 1 99 ? -4.650 -3.159 -6.773 1.00 91.88 99 ALA A O 1
ATOM 751 N N . LEU A 1 100 ? -2.617 -3.747 -7.524 1.00 94.56 100 LEU A N 1
ATOM 752 C CA . LEU A 1 100 ? -1.870 -3.128 -6.428 1.00 94.56 100 LEU A CA 1
ATOM 753 C C . LEU A 1 100 ? -1.946 -1.597 -6.481 1.00 94.56 100 LEU A C 1
ATOM 755 O O . LEU A 1 100 ? -2.278 -0.971 -5.478 1.00 94.56 100 LEU A O 1
ATOM 759 N N . TRP A 1 101 ? -1.702 -0.979 -7.636 1.00 93.38 101 TRP A N 1
ATOM 760 C CA . TRP A 1 101 ? -1.839 0.475 -7.763 1.00 93.38 101 TRP A CA 1
ATOM 761 C C . TRP A 1 101 ? -3.284 0.933 -7.661 1.00 93.38 101 TRP A C 1
ATOM 763 O O . TRP A 1 101 ? -3.536 1.976 -7.068 1.00 93.38 101 TRP A O 1
ATOM 773 N N . HIS A 1 102 ? -4.239 0.142 -8.152 1.00 94.62 102 HIS A N 1
ATOM 774 C CA . HIS A 1 102 ? -5.650 0.410 -7.911 1.00 94.62 102 HIS A CA 1
ATOM 775 C C . HIS A 1 102 ? -5.960 0.441 -6.409 1.00 94.62 102 HIS A C 1
ATOM 777 O O . HIS A 1 102 ? -6.526 1.421 -5.941 1.00 94.62 102 HIS A O 1
ATOM 783 N N . LEU A 1 103 ? -5.512 -0.564 -5.643 1.00 97.19 103 LEU A N 1
ATOM 784 C CA . LEU A 1 103 ? -5.676 -0.595 -4.186 1.00 97.19 103 LEU A CA 1
ATOM 785 C C . LEU A 1 103 ? -5.085 0.654 -3.513 1.00 97.19 103 LEU A C 1
ATOM 787 O O . LEU A 1 103 ? -5.738 1.247 -2.657 1.00 97.19 103 LEU A O 1
ATOM 791 N N . ALA A 1 104 ? -3.876 1.065 -3.904 1.00 97.25 104 ALA A N 1
ATOM 792 C CA . ALA A 1 104 ? -3.244 2.268 -3.368 1.00 97.25 104 ALA A CA 1
ATOM 793 C C . ALA A 1 104 ? -4.048 3.538 -3.703 1.00 97.25 104 ALA A C 1
ATOM 795 O O . ALA A 1 104 ? -4.334 4.338 -2.814 1.00 97.25 104 ALA A O 1
ATOM 796 N N . CYS A 1 105 ? -4.474 3.697 -4.959 1.00 97.00 105 CYS A N 1
ATOM 797 C CA . CYS A 1 105 ? -5.308 4.819 -5.388 1.00 97.00 105 CYS A CA 1
ATOM 798 C C . CYS A 1 105 ? -6.636 4.874 -4.625 1.00 97.00 105 CYS A C 1
ATOM 800 O O . CYS A 1 105 ? -7.038 5.959 -4.219 1.00 97.00 105 CYS A O 1
ATOM 802 N N . THR A 1 106 ? -7.295 3.735 -4.391 1.00 96.94 106 THR A N 1
ATOM 803 C CA . THR A 1 106 ? -8.533 3.676 -3.600 1.00 96.94 106 THR A CA 1
ATOM 804 C C . THR A 1 106 ? -8.313 4.207 -2.188 1.00 96.94 106 THR A C 1
ATOM 806 O O . THR A 1 106 ? -9.048 5.088 -1.765 1.00 96.94 106 THR A O 1
ATOM 809 N N . VAL A 1 107 ? -7.252 3.774 -1.495 1.00 97.25 107 VAL A N 1
ATOM 810 C CA . VAL A 1 107 ? -6.928 4.281 -0.147 1.00 97.25 107 VAL A CA 1
ATOM 811 C C . VAL A 1 107 ? -6.722 5.800 -0.145 1.00 97.25 107 VAL A C 1
ATOM 813 O O . VAL A 1 107 ? -7.215 6.491 0.745 1.00 97.25 107 VAL A O 1
ATOM 816 N N . LEU A 1 108 ? -6.008 6.332 -1.141 1.00 96.75 108 LEU A N 1
ATOM 817 C CA . LEU A 1 108 ? -5.758 7.771 -1.255 1.00 96.75 108 LEU A CA 1
ATOM 818 C C . LEU A 1 108 ? -7.049 8.557 -1.546 1.00 96.75 108 LEU A C 1
ATOM 820 O O . LEU A 1 108 ? -7.267 9.612 -0.954 1.00 96.75 108 LEU A O 1
ATOM 824 N N . ILE A 1 109 ? -7.915 8.045 -2.426 1.00 95.88 109 ILE A N 1
ATOM 825 C CA . ILE A 1 109 ? -9.222 8.645 -2.746 1.00 95.88 109 ILE A CA 1
ATOM 826 C C . ILE A 1 109 ? -10.144 8.630 -1.524 1.00 95.88 109 ILE A C 1
ATOM 828 O O . ILE A 1 109 ? -10.798 9.638 -1.240 1.00 95.88 109 ILE A O 1
ATOM 832 N N . ASP A 1 110 ? -10.183 7.513 -0.800 1.00 94.62 110 ASP A N 1
ATOM 833 C CA . ASP A 1 110 ? -11.007 7.351 0.394 1.00 94.62 110 ASP A CA 1
ATOM 834 C C . ASP A 1 110 ? -10.582 8.344 1.479 1.00 94.62 110 ASP A C 1
ATOM 836 O O . ASP A 1 110 ? -11.435 8.986 2.088 1.00 94.62 110 ASP A O 1
ATOM 840 N N . GLU A 1 111 ? -9.276 8.556 1.673 1.00 94.50 111 GLU A N 1
ATOM 841 C CA . GLU A 1 111 ? -8.787 9.562 2.618 1.00 94.50 111 GLU A CA 1
ATOM 842 C C . GLU A 1 111 ? -9.127 10.991 2.176 1.00 94.50 111 GLU A C 1
ATOM 844 O O . GLU A 1 111 ? -9.602 11.783 2.993 1.00 94.50 111 GLU A O 1
ATOM 849 N N . ILE A 1 112 ? -8.935 11.332 0.896 1.00 93.88 112 ILE A N 1
ATOM 850 C CA . ILE A 1 112 ? -9.325 12.651 0.367 1.00 93.88 112 ILE A CA 1
ATOM 851 C C . ILE A 1 112 ? -10.821 12.889 0.606 1.00 93.88 112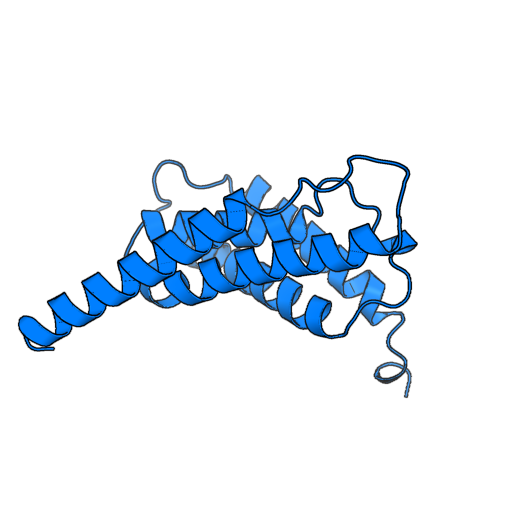 ILE A C 1
ATOM 853 O O . ILE A 1 112 ? -11.216 13.977 1.022 1.00 93.88 112 ILE A O 1
ATOM 857 N N . SER A 1 113 ? -11.646 11.866 0.384 1.00 93.25 113 SER A N 1
ATOM 858 C CA . SER A 1 113 ? -13.094 11.930 0.597 1.00 93.25 113 SER A CA 1
ATOM 859 C C . SER A 1 113 ? -13.438 12.067 2.083 1.00 93.25 113 SER A C 1
ATOM 861 O O . SER A 1 113 ? -14.246 12.915 2.454 1.00 93.25 113 SER A O 1
ATOM 863 N N . ARG A 1 114 ? -12.773 11.307 2.964 1.00 91.62 114 ARG A N 1
ATOM 864 C CA . ARG A 1 114 ? -12.976 11.356 4.421 1.00 91.62 114 ARG A CA 1
ATOM 865 C C . ARG A 1 114 ? -12.724 12.752 4.987 1.00 91.62 114 ARG A C 1
ATOM 867 O O . ARG A 1 114 ? -13.487 13.212 5.834 1.00 91.62 114 ARG A O 1
ATOM 874 N N . ARG A 1 115 ? -11.683 13.443 4.515 1.00 92.31 115 ARG A N 1
ATOM 875 C CA . ARG A 1 115 ? -11.326 14.800 4.974 1.00 92.31 115 ARG A CA 1
ATOM 876 C C . ARG A 1 115 ? -12.364 15.861 4.629 1.00 92.31 115 ARG A C 1
ATOM 878 O O . ARG A 1 115 ? -12.408 16.897 5.282 1.00 92.31 115 ARG A O 1
ATOM 885 N N . GLN A 1 116 ? -13.218 15.604 3.640 1.00 90.19 116 GLN A N 1
ATOM 886 C CA . GLN A 1 116 ? -14.329 16.500 3.311 1.00 90.19 116 GLN A CA 1
ATOM 887 C C . GLN A 1 116 ? -15.454 16.420 4.350 1.00 90.19 116 GLN A C 1
ATOM 889 O O . GLN A 1 116 ? -16.216 17.371 4.501 1.00 90.19 116 GLN A O 1
ATOM 894 N N . THR A 1 117 ? -15.566 15.299 5.068 1.00 90.69 117 THR A N 1
ATOM 895 C CA . THR A 1 117 ? -16.677 15.021 5.993 1.00 90.69 117 THR A CA 1
ATOM 896 C C . THR A 1 117 ? -16.255 14.900 7.455 1.00 90.69 117 THR A C 1
ATOM 898 O O . THR A 1 117 ? -17.109 14.916 8.337 1.00 90.69 117 THR A O 1
ATOM 901 N N . ALA A 1 118 ? -14.961 14.745 7.733 1.00 86.81 118 ALA A N 1
ATOM 902 C CA . ALA A 1 118 ? -14.431 14.520 9.070 1.00 86.81 118 ALA A CA 1
ATOM 903 C C . ALA A 1 118 ? -13.142 15.323 9.312 1.00 86.81 118 ALA A C 1
ATOM 905 O O . ALA A 1 118 ? -12.397 15.591 8.367 1.00 86.81 118 ALA A O 1
ATOM 906 N N . PRO A 1 119 ? -12.831 15.659 10.578 1.00 85.81 119 PRO A N 1
ATOM 907 C CA . PRO A 1 119 ? -11.597 16.351 10.917 1.00 85.81 119 PRO A CA 1
ATOM 908 C C . PRO A 1 119 ? -10.353 15.606 10.423 1.00 85.81 119 PRO A C 1
ATOM 910 O O . PRO A 1 119 ? -10.273 14.370 10.447 1.00 85.81 119 PRO A O 1
ATOM 913 N N . VAL A 1 120 ? -9.365 16.385 9.996 1.00 87.44 120 VAL A N 1
ATOM 914 C CA . VAL A 1 120 ? -8.030 15.897 9.656 1.00 87.44 120 VAL A CA 1
ATOM 915 C C . VAL A 1 120 ? -7.329 15.459 10.941 1.00 87.44 120 VAL A C 1
ATOM 917 O O . VAL A 1 120 ? -7.394 16.148 11.960 1.00 87.44 120 VAL A O 1
ATOM 920 N N . TRP A 1 121 ? -6.687 14.294 10.910 1.00 87.00 121 TRP A N 1
ATOM 921 C CA . TRP A 1 121 ? -5.966 13.782 12.070 1.00 87.00 121 TRP A CA 1
ATOM 922 C C . TRP A 1 121 ? -4.598 14.459 12.221 1.00 87.00 121 TRP A C 1
ATOM 924 O O . TRP A 1 121 ? -3.997 14.833 11.204 1.00 87.00 121 TRP A O 1
ATOM 934 N N . PRO A 1 122 ? -4.100 14.622 13.464 1.00 78.44 122 PRO A N 1
ATOM 935 C CA . PRO A 1 122 ? -2.741 15.099 13.708 1.00 78.44 122 PRO A CA 1
ATOM 936 C C . PRO A 1 122 ? -1.722 14.228 12.959 1.00 78.44 122 PRO A C 1
ATOM 938 O O . PRO A 1 122 ? -1.922 13.021 12.837 1.00 78.44 122 PRO A O 1
ATOM 941 N N . ASP A 1 123 ? -0.663 14.843 12.428 1.00 81.44 123 ASP A N 1
ATOM 942 C CA . ASP A 1 123 ? 0.436 14.178 11.700 1.00 81.44 123 ASP A CA 1
ATOM 943 C C . ASP A 1 123 ? 0.053 13.449 10.397 1.00 81.44 123 ASP A C 1
ATOM 945 O O . ASP A 1 123 ? 0.833 12.668 9.841 1.00 81.44 123 ASP A O 1
ATOM 949 N N . SER A 1 124 ? -1.142 13.715 9.870 1.00 84.88 124 SER A N 1
ATOM 950 C CA . SER A 1 124 ? -1.545 13.209 8.560 1.00 84.88 124 SER A CA 1
ATOM 951 C C . SER A 1 124 ? -0.877 13.991 7.416 1.00 84.88 124 SER A C 1
ATOM 953 O O . SER A 1 124 ? -0.518 15.160 7.557 1.00 84.88 124 SER A O 1
ATOM 955 N N . LEU A 1 125 ? -0.691 13.340 6.259 1.00 86.62 125 LEU A N 1
ATOM 956 C CA . LEU A 1 125 ? -0.108 13.978 5.067 1.00 86.62 125 LEU A CA 1
ATOM 957 C C . LEU A 1 125 ? -0.900 15.224 4.654 1.00 86.62 125 LEU A C 1
ATOM 959 O O . LEU A 1 125 ? -2.112 15.264 4.848 1.00 86.62 125 LEU A O 1
ATOM 963 N N . SER A 1 126 ? -0.252 16.207 4.022 1.00 90.88 126 SER A N 1
ATOM 964 C CA . SER A 1 126 ? -0.966 17.361 3.458 1.00 90.88 126 SER A CA 1
ATOM 965 C C . SER A 1 126 ? -1.867 16.948 2.285 1.00 90.88 126 SER A C 1
ATOM 967 O O . SER A 1 126 ? -1.619 15.935 1.623 1.00 90.88 126 SER A O 1
ATOM 969 N N . ASP A 1 127 ? -2.904 17.735 1.999 1.00 90.75 127 ASP A N 1
ATOM 970 C CA . ASP A 1 127 ? -3.809 17.472 0.873 1.00 90.75 127 ASP A CA 1
ATOM 971 C C . ASP A 1 127 ? -3.072 17.511 -0.474 1.00 90.75 127 ASP A C 1
ATOM 973 O O . ASP A 1 127 ? -3.362 16.721 -1.372 1.00 90.75 127 ASP A O 1
ATOM 977 N N . GLU A 1 128 ? -2.083 18.395 -0.612 1.00 92.56 128 GLU A N 1
ATOM 978 C CA . GLU A 1 128 ? -1.207 18.481 -1.785 1.00 92.56 128 GLU A CA 1
ATOM 979 C C . GLU A 1 128 ? -0.396 17.198 -1.945 1.00 92.56 128 GLU A C 1
ATOM 981 O O . GLU A 1 128 ? -0.280 16.668 -3.049 1.00 92.56 128 GLU A O 1
ATOM 986 N N . SER A 1 129 ? 0.117 16.663 -0.834 1.00 93.75 129 SER A N 1
ATOM 987 C CA . SER A 1 129 ? 0.874 15.415 -0.831 1.00 93.75 129 SER A CA 1
ATOM 988 C C . SER A 1 129 ? -0.011 14.233 -1.224 1.00 93.75 129 SER A C 1
ATOM 990 O O . SER A 1 129 ? 0.403 13.405 -2.031 1.00 93.75 129 SER A O 1
ATOM 992 N N . LEU A 1 130 ? -1.241 14.146 -0.707 1.00 93.38 130 LEU A N 1
ATOM 993 C CA . LEU A 1 130 ? -2.184 13.085 -1.089 1.00 93.38 130 LEU A CA 1
ATOM 994 C C . LEU A 1 130 ? -2.533 13.137 -2.580 1.00 93.38 130 LEU A C 1
ATOM 996 O O . LEU A 1 130 ? -2.486 12.109 -3.256 1.00 93.38 130 LEU A O 1
ATOM 1000 N N . LYS A 1 131 ? -2.830 14.333 -3.103 1.00 94.19 131 LYS A N 1
ATOM 1001 C CA . LYS A 1 131 ? -3.108 14.541 -4.533 1.00 94.19 131 LYS A CA 1
ATOM 1002 C C . LYS A 1 131 ? -1.909 14.156 -5.395 1.00 94.19 131 LYS A C 1
ATOM 1004 O O . LYS A 1 131 ? -2.080 13.433 -6.368 1.00 94.19 131 LYS A O 1
ATOM 1009 N N . HIS A 1 132 ? -0.702 14.550 -4.989 1.00 95.50 132 HIS A N 1
ATOM 1010 C CA . HIS A 1 132 ? 0.525 14.183 -5.688 1.00 95.50 132 HIS A CA 1
ATOM 1011 C C . HIS A 1 132 ? 0.697 12.660 -5.804 1.00 95.50 132 HIS A C 1
ATOM 1013 O O . HIS A 1 132 ? 0.912 12.150 -6.901 1.00 95.50 132 HIS A O 1
ATOM 1019 N N . HIS A 1 133 ? 0.538 11.916 -4.704 1.00 95.50 133 HIS A N 1
ATOM 1020 C CA . HIS A 1 133 ? 0.619 10.451 -4.736 1.00 95.50 133 HIS A CA 1
ATOM 1021 C C . HIS A 1 133 ? -0.484 9.826 -5.603 1.00 95.50 133 HIS A C 1
ATOM 1023 O O . HIS A 1 133 ? -0.226 8.872 -6.339 1.00 95.50 133 HIS A O 1
ATOM 1029 N N . LEU A 1 134 ? -1.703 10.372 -5.562 1.00 95.31 134 LEU A N 1
ATOM 1030 C CA . LEU A 1 134 ? -2.795 9.903 -6.413 1.00 95.31 134 LEU A CA 1
ATOM 1031 C C . LEU A 1 134 ? -2.475 10.108 -7.901 1.00 95.31 134 LEU A C 1
ATOM 1033 O O . LEU A 1 134 ? -2.716 9.210 -8.709 1.00 95.31 134 LEU A O 1
ATOM 1037 N N . ASP A 1 135 ? -1.897 11.250 -8.264 1.00 94.94 135 ASP A N 1
ATOM 1038 C CA . ASP A 1 135 ? -1.493 11.535 -9.640 1.00 94.94 135 ASP A CA 1
ATOM 1039 C C . ASP A 1 135 ? -0.369 10.601 -10.114 1.00 94.94 135 ASP A C 1
ATOM 1041 O O . ASP A 1 135 ? -0.426 10.120 -11.248 1.00 94.94 135 ASP A O 1
ATOM 1045 N N . LEU A 1 136 ? 0.589 10.250 -9.245 1.00 94.12 136 LEU A N 1
ATOM 1046 C CA . LEU A 1 136 ? 1.598 9.224 -9.547 1.00 94.12 136 LEU A CA 1
ATOM 1047 C C . LEU A 1 136 ? 0.953 7.860 -9.834 1.00 94.12 136 LEU A C 1
ATOM 1049 O O . LEU A 1 136 ? 1.249 7.230 -10.852 1.00 94.12 136 LEU A O 1
ATOM 1053 N N . GLY A 1 137 ? 0.018 7.423 -8.985 1.00 92.38 137 GLY A N 1
ATOM 1054 C CA . GLY A 1 137 ? -0.703 6.163 -9.180 1.00 92.38 137 GLY A CA 1
ATOM 1055 C C . GLY A 1 137 ? -1.530 6.147 -10.470 1.00 92.38 137 GLY A C 1
ATOM 1056 O O . GLY A 1 137 ? -1.527 5.155 -11.204 1.00 92.38 137 GLY A O 1
ATOM 1057 N N . ARG A 1 138 ? -2.191 7.263 -10.801 1.00 91.62 138 ARG A N 1
ATOM 1058 C CA . ARG A 1 138 ? -2.922 7.433 -12.069 1.00 91.62 138 ARG A CA 1
ATOM 1059 C C . ARG A 1 138 ? -1.991 7.381 -13.276 1.00 91.62 138 ARG A C 1
ATOM 1061 O O . ARG A 1 138 ? -2.331 6.719 -14.255 1.00 91.62 138 ARG A O 1
ATOM 1068 N N . ALA A 1 139 ? -0.831 8.033 -13.209 1.00 90.94 139 ALA A N 1
ATOM 1069 C CA . ALA A 1 139 ? 0.163 8.000 -14.277 1.00 90.94 139 ALA A CA 1
ATOM 1070 C C . ALA A 1 139 ? 0.676 6.571 -14.521 1.00 90.94 139 ALA A C 1
ATOM 1072 O O . ALA A 1 139 ? 0.725 6.125 -15.669 1.00 90.94 139 ALA A O 1
ATOM 1073 N N . ALA A 1 140 ? 0.969 5.824 -13.451 1.00 88.94 140 ALA A N 1
ATOM 1074 C CA . ALA A 1 140 ? 1.366 4.423 -13.545 1.00 88.94 140 ALA A CA 1
ATOM 1075 C C . ALA A 1 140 ? 0.272 3.566 -14.207 1.00 88.94 140 ALA A C 1
ATOM 1077 O O . ALA A 1 140 ? 0.547 2.849 -15.167 1.00 88.94 140 ALA A O 1
ATOM 1078 N N . LEU A 1 141 ? -0.981 3.682 -13.754 1.00 89.19 141 LEU A N 1
ATOM 1079 C CA . LEU A 1 141 ? -2.109 2.948 -14.336 1.00 89.19 141 LEU A CA 1
ATOM 1080 C C . LEU A 1 141 ? -2.338 3.297 -15.816 1.00 89.19 141 LEU A C 1
ATOM 1082 O O . LEU A 1 141 ? -2.550 2.389 -16.619 1.00 89.19 141 LEU A O 1
ATOM 1086 N N . SER A 1 142 ? -2.257 4.579 -16.188 1.00 87.81 142 SER A N 1
ATOM 1087 C CA . SER A 1 142 ? -2.436 5.042 -17.574 1.00 87.81 142 SER A CA 1
ATOM 1088 C C . SER A 1 142 ? -1.372 4.474 -18.513 1.00 87.81 142 SER A C 1
ATOM 1090 O O . SER A 1 142 ? -1.673 3.961 -19.585 1.00 87.81 142 SER A O 1
ATOM 1092 N N . MET A 1 143 ? -0.111 4.496 -18.092 1.00 84.62 143 MET A N 1
ATOM 1093 C CA . MET A 1 143 ? 1.002 4.016 -18.911 1.00 84.62 143 MET A CA 1
ATOM 1094 C C . MET A 1 143 ? 0.911 2.514 -19.233 1.00 84.62 143 MET A C 1
ATOM 1096 O O . MET A 1 143 ? 1.355 2.077 -20.297 1.00 84.62 143 MET A O 1
ATOM 1100 N N . PHE A 1 144 ? 0.332 1.705 -18.342 1.00 78.56 144 PHE A N 1
ATOM 1101 C CA . PHE A 1 144 ? 0.141 0.274 -18.596 1.00 78.56 144 PHE A CA 1
ATOM 1102 C C . PHE A 1 144 ? -1.230 -0.073 -19.190 1.00 78.56 144 PHE A C 1
ATOM 1104 O O . PHE A 1 144 ? -1.365 -1.151 -19.773 1.00 78.56 144 PHE A O 1
ATOM 1111 N N . SER A 1 145 ? -2.224 0.820 -19.123 1.00 79.06 145 SER A N 1
ATOM 1112 C CA . SER A 1 145 ? -3.503 0.626 -19.816 1.00 79.06 145 SER A CA 1
ATOM 1113 C C . SER A 1 145 ? -3.362 0.798 -21.333 1.00 79.06 145 SER A C 1
ATOM 1115 O O . SER A 1 145 ? -3.923 0.002 -22.084 1.00 79.06 145 SER A O 1
ATOM 1117 N N . GLU A 1 146 ? -2.535 1.743 -21.795 1.00 66.38 146 GLU A N 1
ATOM 1118 C CA . GLU A 1 146 ? -2.274 1.990 -23.226 1.00 66.38 146 GLU A CA 1
ATOM 1119 C C . GLU A 1 146 ? -1.642 0.785 -23.944 1.00 66.38 146 GLU A C 1
ATOM 1121 O O . GLU A 1 146 ? -1.860 0.567 -25.141 1.00 66.38 146 GLU A O 1
ATOM 1126 N N . ASN A 1 147 ? -0.896 -0.035 -23.203 1.00 60.12 147 ASN A N 1
ATOM 1127 C CA . ASN A 1 147 ? -0.235 -1.245 -23.693 1.00 60.12 147 ASN A CA 1
ATOM 1128 C C . ASN A 1 147 ? -1.052 -2.528 -23.455 1.00 60.12 147 ASN A C 1
ATOM 1130 O O . ASN A 1 147 ? -0.588 -3.625 -23.771 1.00 60.12 147 ASN A O 1
ATOM 1134 N N . CYS A 1 148 ? -2.268 -2.419 -22.914 1.00 55.47 148 CYS A N 1
ATOM 1135 C CA . CYS A 1 148 ? -3.123 -3.569 -22.668 1.00 55.47 148 CYS A CA 1
ATOM 1136 C C . CYS A 1 148 ? -3.850 -3.975 -23.961 1.00 55.47 148 CYS A C 1
ATOM 1138 O O . CYS A 1 148 ? -4.789 -3.311 -24.402 1.00 55.47 148 CYS A O 1
ATOM 1140 N N . ALA A 1 149 ? -3.437 -5.096 -24.562 1.00 58.00 149 ALA A N 1
ATOM 1141 C CA . ALA A 1 149 ? -4.024 -5.629 -25.799 1.00 58.00 149 ALA A CA 1
ATOM 1142 C C . ALA A 1 149 ? -5.539 -5.918 -25.705 1.00 58.00 149 ALA A C 1
ATOM 1144 O O . ALA A 1 149 ? -6.203 -6.021 -26.730 1.00 58.00 149 ALA A O 1
ATOM 1145 N N . TYR A 1 150 ? -6.094 -6.008 -24.491 1.00 53.12 150 TYR A N 1
ATOM 1146 C CA . TYR A 1 150 ? -7.520 -6.240 -24.243 1.00 53.12 150 TYR A CA 1
ATOM 1147 C C . TYR A 1 150 ? -8.395 -4.977 -24.324 1.00 53.12 150 TYR A C 1
ATOM 1149 O O . TYR A 1 150 ? -9.612 -5.105 -24.355 1.00 53.12 150 TYR A O 1
ATOM 1157 N N . ILE A 1 151 ? -7.808 -3.773 -24.354 1.00 52.69 151 ILE A N 1
ATOM 1158 C CA . ILE A 1 151 ? -8.558 -2.499 -24.414 1.00 52.69 151 ILE A CA 1
ATOM 1159 C C . ILE A 1 151 ? -8.687 -1.981 -25.864 1.00 52.69 151 ILE A C 1
ATOM 1161 O O . ILE A 1 151 ? -9.502 -1.108 -26.136 1.00 52.69 151 ILE A O 1
ATOM 1165 N N . ARG A 1 152 ? -7.929 -2.539 -26.822 1.00 45.50 152 ARG A N 1
ATOM 1166 C CA . ARG A 1 152 ? -7.957 -2.149 -28.249 1.00 45.50 152 ARG A CA 1
ATOM 1167 C C . ARG A 1 152 ? -8.805 -3.087 -29.126 1.00 45.50 152 ARG A C 1
ATOM 1169 O O . ARG A 1 152 ? -8.349 -3.459 -30.208 1.00 45.50 152 ARG A O 1
ATOM 1176 N N . GLN A 1 153 ? -9.980 -3.506 -28.655 1.00 40.88 153 GLN A N 1
ATOM 1177 C CA . GLN A 1 153 ? -10.966 -4.201 -29.498 1.00 40.88 153 GLN A CA 1
ATOM 1178 C C . GLN A 1 153 ? -12.064 -3.244 -29.941 1.00 40.88 153 GLN A C 1
ATOM 1180 O O . GLN A 1 153 ? -12.562 -2.496 -29.072 1.00 40.88 153 GLN A O 1
#

pLDDT: mean 87.53, std 12.06, range [40.88, 98.31]

Radius of gyration: 17.08 Å; chains: 1; bounding box: 38×32×55 Å

Sequence (153 aa):
MGPRETEAFTTSFRSIDSLIENFRNCIPQLPQTGTNTANTRGLLLIHNLTNAATIKLHSSFSYADPVSNQKCIKAASDMVSHHGVDLRTLGAVNSVYGALWHLACTVLIDEISRRQTAPVWPDSLSDESLKHHLDLGRAALSMFSENCAYIRQ